Protein AF-A0A9D9C483-F1 (afdb_monomer_lite)

Structure (mmCIF, N/CA/C/O backbone):
data_AF-A0A9D9C483-F1
#
_entry.id   AF-A0A9D9C483-F1
#
loop_
_atom_site.group_PDB
_atom_site.id
_atom_site.type_symbol
_atom_site.label_atom_id
_atom_site.label_alt_id
_atom_site.label_comp_id
_atom_site.label_asym_id
_atom_site.label_entity_id
_atom_site.label_seq_id
_atom_site.pdbx_PDB_ins_code
_atom_site.Cartn_x
_atom_site.Cartn_y
_atom_site.Cartn_z
_atom_site.occupancy
_atom_site.B_iso_or_equiv
_atom_site.auth_seq_id
_atom_site.auth_comp_id
_atom_site.auth_asym_id
_atom_site.auth_atom_id
_atom_site.pdbx_PDB_model_num
ATOM 1 N N . GLY A 1 1 ? 22.199 -7.905 2.864 1.00 52.47 1 GLY A N 1
ATOM 2 C CA . GLY A 1 1 ? 22.255 -9.375 2.761 1.00 52.47 1 GLY A CA 1
ATOM 3 C C . GLY A 1 1 ? 20.882 -9.994 2.567 1.00 52.47 1 GLY A C 1
ATOM 4 O O . GLY A 1 1 ? 20.639 -10.569 1.524 1.00 52.47 1 GLY A O 1
ATOM 5 N N . THR A 1 2 ? 19.963 -9.857 3.526 1.00 67.19 2 THR A N 1
ATOM 6 C CA . THR A 1 2 ? 18.635 -10.512 3.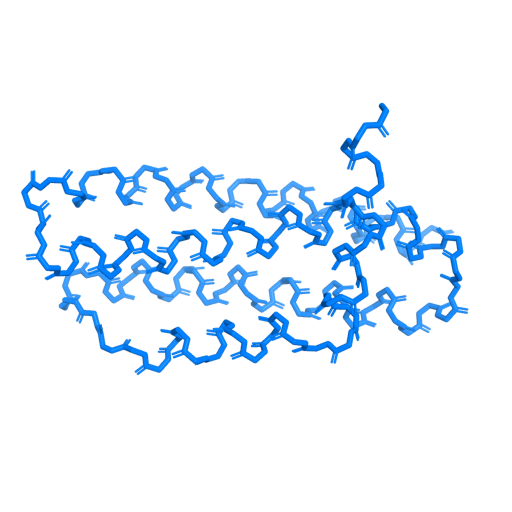503 1.00 67.19 2 THR A CA 1
ATOM 7 C C . THR A 1 2 ? 17.511 -9.649 2.921 1.00 67.19 2 THR A C 1
ATOM 9 O O . THR A 1 2 ? 16.663 -10.164 2.200 1.00 67.19 2 THR A O 1
ATOM 12 N N . THR A 1 3 ? 17.528 -8.333 3.155 1.00 60.56 3 THR A N 1
ATOM 13 C CA . THR A 1 3 ? 16.466 -7.419 2.693 1.00 60.56 3 THR A CA 1
ATOM 14 C C . THR A 1 3 ? 16.357 -7.348 1.167 1.00 60.56 3 THR A C 1
ATOM 16 O O . THR A 1 3 ? 15.254 -7.279 0.648 1.00 60.56 3 THR A O 1
ATOM 19 N N . GLN A 1 4 ? 17.476 -7.419 0.436 1.00 59.72 4 GLN A N 1
ATOM 20 C CA . GLN A 1 4 ? 17.454 -7.430 -1.035 1.00 59.72 4 GLN A CA 1
ATOM 21 C C . GLN A 1 4 ? 16.843 -8.725 -1.594 1.00 59.72 4 GLN A C 1
ATOM 23 O O . GLN A 1 4 ? 16.005 -8.662 -2.485 1.00 59.72 4 GLN A O 1
ATOM 28 N N . LEU A 1 5 ? 17.183 -9.891 -1.027 1.00 63.06 5 LEU A N 1
ATOM 29 C CA . LEU A 1 5 ? 16.590 -11.174 -1.431 1.00 63.06 5 LEU A CA 1
ATOM 30 C C . LEU A 1 5 ? 15.086 -11.233 -1.130 1.00 63.06 5 LEU A C 1
ATOM 32 O O . LEU A 1 5 ? 14.325 -11.785 -1.919 1.00 63.06 5 LEU A O 1
ATOM 36 N N . GLN A 1 6 ? 14.644 -10.626 -0.024 1.00 61.00 6 GLN A N 1
ATOM 37 C CA . GLN A 1 6 ? 13.218 -10.483 0.281 1.00 61.00 6 GLN A CA 1
ATOM 38 C C . GLN A 1 6 ? 12.506 -9.571 -0.722 1.00 61.00 6 GLN A C 1
ATOM 40 O O . GLN A 1 6 ? 11.418 -9.918 -1.168 1.00 61.00 6 GLN A O 1
ATOM 45 N N . THR A 1 7 ? 13.122 -8.460 -1.139 1.00 61.22 7 THR A N 1
ATOM 46 C CA . THR A 1 7 ? 12.560 -7.583 -2.179 1.00 61.22 7 THR A CA 1
ATOM 47 C C . THR A 1 7 ? 12.409 -8.316 -3.519 1.00 61.22 7 THR A C 1
ATOM 49 O O . THR A 1 7 ? 11.345 -8.247 -4.130 1.00 61.22 7 THR A O 1
ATOM 52 N N . VAL A 1 8 ? 13.416 -9.089 -3.936 1.00 66.31 8 VAL A N 1
ATOM 53 C CA . VAL A 1 8 ? 13.382 -9.887 -5.180 1.00 66.31 8 VAL A CA 1
ATOM 54 C C . VAL A 1 8 ? 12.371 -11.040 -5.107 1.00 66.31 8 VAL A C 1
ATOM 56 O O . VAL A 1 8 ? 11.714 -11.367 -6.091 1.00 66.31 8 VAL A O 1
ATOM 59 N N . ALA A 1 9 ? 12.186 -11.666 -3.944 1.00 65.56 9 ALA A N 1
ATOM 60 C CA . ALA A 1 9 ? 11.156 -12.692 -3.785 1.00 65.56 9 ALA A CA 1
ATOM 61 C C . ALA A 1 9 ? 9.739 -12.089 -3.760 1.00 65.56 9 ALA A C 1
ATOM 63 O O . ALA A 1 9 ? 8.801 -12.680 -4.296 1.00 65.56 9 ALA A O 1
ATOM 64 N N . ALA A 1 10 ? 9.581 -10.911 -3.152 1.00 64.81 10 ALA A N 1
ATOM 65 C CA . ALA A 1 10 ? 8.289 -10.261 -2.986 1.00 64.81 10 ALA A CA 1
ATOM 66 C C . ALA A 1 10 ? 7.784 -9.579 -4.264 1.00 64.81 10 ALA A C 1
ATOM 68 O O . ALA A 1 10 ? 6.575 -9.577 -4.499 1.00 64.81 10 ALA A O 1
ATOM 69 N N . ILE A 1 11 ? 8.678 -9.077 -5.130 1.00 74.81 11 ILE A N 1
ATOM 70 C CA . ILE A 1 11 ? 8.260 -8.445 -6.391 1.00 74.81 11 ILE A CA 1
ATOM 71 C C . ILE A 1 11 ? 7.499 -9.417 -7.291 1.00 74.81 11 ILE A C 1
ATOM 73 O O . ILE A 1 11 ? 6.551 -9.013 -7.952 1.00 74.81 11 ILE A O 1
ATOM 77 N N . ARG A 1 12 ? 7.812 -10.719 -7.239 1.00 78.81 12 ARG A N 1
ATOM 78 C CA . ARG A 1 12 ? 7.055 -11.746 -7.967 1.00 78.81 12 ARG A CA 1
ATOM 79 C C . ARG A 1 12 ? 5.571 -11.757 -7.587 1.00 78.81 12 ARG A C 1
ATOM 81 O O . ARG A 1 12 ? 4.730 -11.929 -8.462 1.00 78.81 12 ARG A O 1
ATOM 88 N N . TYR A 1 13 ? 5.249 -11.582 -6.304 1.00 76.50 13 TYR A N 1
ATOM 89 C CA . TYR A 1 13 ? 3.866 -11.565 -5.805 1.00 76.50 13 TYR A CA 1
ATOM 90 C C . TYR A 1 13 ? 3.155 -10.228 -6.051 1.00 76.50 13 TYR A C 1
ATOM 92 O O . TYR A 1 13 ? 1.927 -10.153 -6.077 1.00 76.50 13 TYR A O 1
ATOM 100 N N . VAL A 1 14 ? 3.926 -9.161 -6.252 1.00 77.81 14 VAL A N 1
ATOM 101 C CA . VAL A 1 14 ? 3.414 -7.870 -6.719 1.00 77.81 14 VAL A CA 1
ATOM 102 C C . VAL A 1 14 ? 3.053 -7.969 -8.202 1.00 77.81 14 VAL A C 1
ATOM 104 O O . VAL A 1 14 ? 1.934 -7.656 -8.604 1.00 77.81 14 VAL A O 1
ATOM 107 N N . THR A 1 15 ? 3.965 -8.474 -9.031 1.00 77.56 15 THR A N 1
ATOM 108 C CA . THR A 1 15 ? 3.780 -8.497 -10.484 1.00 77.56 15 THR A CA 1
ATOM 109 C C . THR A 1 15 ? 2.861 -9.621 -10.955 1.00 77.56 15 THR A C 1
ATOM 111 O O . THR A 1 15 ? 2.180 -9.455 -11.961 1.00 77.56 15 THR A O 1
ATOM 114 N N . ASN A 1 16 ? 2.705 -10.723 -10.222 1.00 84.31 16 ASN A N 1
ATOM 115 C CA . ASN A 1 16 ? 1.711 -11.747 -10.570 1.00 84.31 16 ASN A CA 1
ATOM 116 C C . ASN A 1 16 ? 0.269 -11.406 -10.132 1.00 84.31 16 ASN A C 1
ATOM 118 O O . ASN A 1 16 ? -0.638 -12.188 -10.398 1.00 84.31 16 ASN A O 1
ATOM 122 N N . GLY A 1 17 ? 0.051 -10.257 -9.478 1.00 84.69 17 GLY A N 1
ATOM 123 C CA . GLY A 1 17 ? -1.276 -9.792 -9.063 1.00 84.69 17 GLY A CA 1
ATOM 124 C C . GLY A 1 17 ? -1.797 -10.387 -7.751 1.00 84.69 17 GLY A C 1
ATOM 125 O O . GLY A 1 17 ? -2.884 -10.009 -7.322 1.00 84.69 17 GLY A O 1
ATOM 126 N N . PHE A 1 18 ? -1.035 -11.250 -7.069 1.00 91.31 18 PHE A N 1
ATOM 127 C CA . PHE A 1 18 ? -1.450 -11.826 -5.786 1.00 91.31 18 PHE A CA 1
ATOM 128 C C . PHE A 1 18 ? -1.794 -10.741 -4.760 1.00 91.31 18 PHE A C 1
ATOM 130 O O . PHE A 1 18 ? -2.862 -10.777 -4.155 1.00 91.31 18 PHE A O 1
ATOM 137 N N . TYR A 1 19 ? -0.926 -9.739 -4.592 1.00 91.12 19 TYR A N 1
ATOM 138 C CA . TYR A 1 19 ? -1.198 -8.681 -3.620 1.00 91.12 19 TYR A CA 1
ATOM 139 C C . TYR A 1 19 ? -2.341 -7.744 -4.022 1.00 91.12 19 TYR A C 1
ATOM 141 O O . TYR A 1 19 ? -3.016 -7.225 -3.137 1.00 91.12 19 TYR A O 1
ATOM 149 N N . ALA A 1 20 ? -2.599 -7.559 -5.320 1.00 91.81 20 ALA A N 1
ATOM 150 C CA . ALA A 1 20 ? -3.776 -6.817 -5.769 1.00 91.81 20 ALA A CA 1
ATOM 151 C C . ALA A 1 20 ? -5.062 -7.538 -5.333 1.00 91.81 20 ALA A C 1
ATOM 153 O O . ALA A 1 20 ? -5.950 -6.908 -4.766 1.00 91.81 20 ALA A O 1
ATOM 154 N N . GLN A 1 21 ? -5.108 -8.870 -5.464 1.00 94.44 21 GLN A N 1
ATOM 155 C CA . GLN A 1 21 ? -6.240 -9.658 -4.972 1.00 94.44 21 GLN A CA 1
ATOM 156 C C . GLN A 1 21 ? -6.398 -9.557 -3.450 1.00 94.44 21 GLN A C 1
ATOM 158 O O . GLN A 1 21 ? -7.507 -9.371 -2.956 1.00 94.44 21 GLN A O 1
ATOM 163 N N . VAL A 1 22 ? -5.290 -9.627 -2.702 1.00 94.44 22 VAL A N 1
ATOM 164 C CA . VAL A 1 22 ? -5.309 -9.463 -1.239 1.00 94.44 22 VAL A CA 1
ATOM 165 C C . VAL A 1 22 ? -5.886 -8.100 -0.841 1.00 94.44 22 VAL A C 1
ATOM 167 O O . VAL A 1 22 ? -6.693 -8.027 0.083 1.00 94.44 22 VAL A O 1
ATOM 170 N N . ILE A 1 23 ? -5.500 -7.025 -1.534 1.00 95.75 23 ILE A N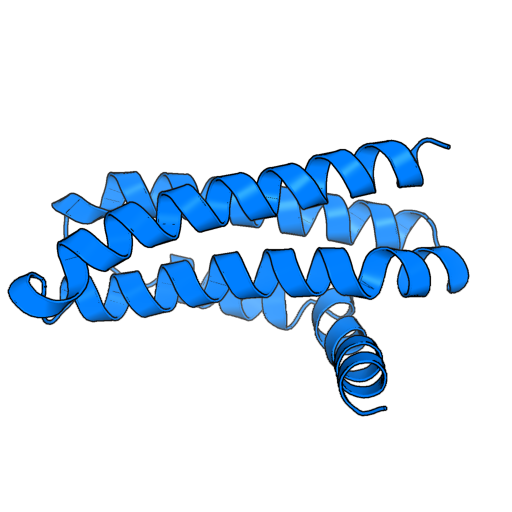 1
ATOM 171 C CA . ILE A 1 23 ? -6.051 -5.681 -1.315 1.00 95.75 23 ILE A CA 1
ATOM 172 C C . ILE A 1 23 ? -7.562 -5.665 -1.570 1.00 95.75 23 ILE A C 1
ATOM 174 O O . ILE A 1 23 ? -8.308 -5.185 -0.718 1.00 95.75 23 ILE A O 1
ATOM 178 N N . GLU A 1 24 ? -8.022 -6.210 -2.699 1.00 95.38 24 GLU A N 1
ATOM 179 C CA . GLU A 1 24 ? -9.452 -6.270 -3.025 1.00 95.38 24 GLU A CA 1
ATOM 180 C C . GLU A 1 24 ? -10.257 -7.044 -1.975 1.00 95.38 24 GLU A C 1
ATOM 182 O O . GLU A 1 24 ? -11.386 -6.673 -1.647 1.00 95.38 24 GLU A O 1
ATOM 187 N N . ASP A 1 25 ? -9.692 -8.125 -1.438 1.00 96.38 25 ASP A N 1
ATOM 188 C CA . ASP A 1 25 ? -10.339 -8.930 -0.407 1.00 96.38 25 ASP A CA 1
ATOM 189 C C . ASP A 1 25 ? -10.470 -8.150 0.906 1.00 96.38 25 ASP A C 1
ATOM 191 O O . ASP A 1 25 ? -11.533 -8.176 1.530 1.00 96.38 25 ASP A O 1
ATOM 195 N N . TYR A 1 26 ? -9.443 -7.384 1.291 1.00 95.38 26 TYR A N 1
ATOM 196 C CA . TYR A 1 26 ? -9.523 -6.472 2.435 1.00 95.38 26 TYR A CA 1
ATOM 197 C C . TYR A 1 26 ? -10.497 -5.313 2.203 1.00 95.38 26 TYR A C 1
ATOM 199 O O . TYR A 1 26 ? -11.212 -4.926 3.129 1.00 95.38 26 TYR A O 1
ATOM 207 N N . GLU A 1 27 ? -10.573 -4.772 0.986 1.00 93.19 27 GLU A N 1
ATOM 208 C CA . GLU A 1 27 ? -11.493 -3.682 0.651 1.00 93.19 27 GLU A CA 1
ATOM 209 C C . GLU A 1 27 ? -12.963 -4.106 0.809 1.00 93.19 27 GLU A C 1
ATOM 211 O O . GLU A 1 27 ? -13.809 -3.301 1.209 1.00 93.19 27 GLU A O 1
ATOM 216 N N . LYS A 1 28 ? -13.278 -5.383 0.572 1.00 95.06 28 LYS A N 1
ATOM 217 C CA . LYS A 1 28 ? -14.629 -5.937 0.759 1.00 95.06 28 LYS A CA 1
ATOM 218 C C . LYS A 1 28 ? -15.014 -6.112 2.228 1.00 95.06 28 LYS A C 1
ATOM 220 O O . LYS A 1 28 ? -16.202 -6.245 2.522 1.00 95.06 28 LYS A O 1
ATOM 225 N N . LEU A 1 29 ? -14.055 -6.106 3.157 1.00 94.69 29 LEU A N 1
ATOM 226 C CA . LEU A 1 29 ? -14.370 -6.253 4.574 1.00 94.69 29 LEU A CA 1
ATOM 227 C C . LEU A 1 29 ? -15.086 -4.999 5.103 1.00 94.69 29 LEU A C 1
ATOM 229 O O . LEU A 1 29 ? -14.654 -3.870 4.825 1.00 94.69 29 LEU A O 1
ATOM 233 N N . PRO A 1 30 ? -16.174 -5.164 5.875 1.00 93.31 30 PRO A N 1
ATOM 234 C CA . PRO A 1 30 ? -16.830 -4.042 6.528 1.00 93.31 30 PRO A CA 1
ATOM 235 C C . PRO A 1 30 ? -15.900 -3.425 7.579 1.00 93.31 30 PRO A C 1
ATOM 237 O O . PRO A 1 30 ? -15.049 -4.106 8.160 1.00 93.31 30 PRO A O 1
ATOM 240 N N . VAL A 1 31 ? -16.068 -2.127 7.814 1.00 94.56 31 VAL A N 1
ATOM 241 C CA . VAL A 1 31 ? -15.350 -1.373 8.847 1.00 94.56 31 VAL A CA 1
ATOM 242 C C . VAL A 1 31 ? -16.352 -0.569 9.665 1.00 94.56 31 VAL A C 1
ATOM 244 O O . VAL A 1 31 ? -17.502 -0.403 9.255 1.00 94.56 31 VAL A O 1
ATOM 247 N N . ALA A 1 32 ? -15.944 -0.103 10.844 1.00 93.25 32 ALA A N 1
ATOM 248 C CA . ALA A 1 32 ? -16.803 0.769 11.636 1.00 93.25 32 ALA A CA 1
ATOM 249 C C . ALA A 1 32 ? -17.125 2.064 10.849 1.00 93.25 32 ALA A C 1
ATOM 251 O O . ALA A 1 32 ? -16.239 2.561 10.141 1.00 93.25 32 ALA A O 1
ATOM 252 N N . PRO A 1 33 ? -18.350 2.622 10.944 1.00 94.94 33 PRO A N 1
ATOM 253 C CA . PRO A 1 33 ? -18.770 3.782 10.149 1.00 94.94 33 PRO A CA 1
ATOM 254 C C . PRO A 1 33 ? -17.820 4.985 10.232 1.00 94.94 33 PRO A C 1
ATOM 256 O O . PRO A 1 33 ? -17.602 5.686 9.245 1.00 94.94 33 PRO A O 1
ATOM 259 N N . GLU A 1 34 ? -17.208 5.209 11.392 1.00 94.06 34 GLU A N 1
ATOM 260 C CA . GLU A 1 34 ? -16.228 6.267 11.637 1.00 94.06 34 GLU A CA 1
ATOM 261 C C . GLU A 1 34 ? -14.920 6.104 10.842 1.00 94.06 34 GLU A C 1
ATOM 263 O O . GLU A 1 34 ? -14.202 7.084 10.631 1.00 94.06 34 GLU A O 1
ATOM 268 N N . PHE A 1 35 ? -14.609 4.894 10.365 1.00 96.38 35 PHE A N 1
ATOM 269 C CA . PHE A 1 35 ? -13.398 4.595 9.597 1.00 96.38 35 PHE A CA 1
ATOM 270 C C . PHE A 1 35 ? -13.625 4.541 8.084 1.00 96.38 35 PHE A C 1
ATOM 272 O O . PHE A 1 35 ? -12.647 4.442 7.344 1.00 96.38 35 PHE A O 1
ATOM 279 N N . GLU A 1 36 ? -14.858 4.689 7.592 1.00 95.69 36 GLU A N 1
ATOM 280 C CA . GLU A 1 36 ? -15.153 4.703 6.148 1.00 95.69 36 GLU A CA 1
ATOM 281 C C . GLU A 1 36 ? -14.381 5.809 5.405 1.00 95.69 36 GLU A C 1
ATOM 283 O O . GLU A 1 36 ? -13.853 5.597 4.312 1.00 95.69 36 GLU A O 1
ATOM 288 N N . GLY A 1 37 ? -14.197 6.975 6.036 1.00 97.12 37 GLY A N 1
ATOM 289 C CA . GLY A 1 37 ? -13.366 8.048 5.478 1.00 97.12 37 GLY A CA 1
ATOM 290 C C . GLY A 1 37 ? -11.885 7.665 5.343 1.00 97.12 37 GLY A C 1
ATOM 291 O O . GLY A 1 37 ? -11.227 8.049 4.376 1.00 97.12 37 GLY A O 1
ATOM 292 N N . LEU A 1 38 ? -11.352 6.873 6.281 1.00 97.44 38 LEU A N 1
ATOM 293 C CA . LEU A 1 38 ? -9.992 6.336 6.184 1.00 97.44 38 LEU A CA 1
ATOM 294 C C . LEU A 1 38 ? -9.917 5.213 5.146 1.00 97.44 38 LEU A C 1
ATOM 296 O O . LEU A 1 38 ? -8.946 5.148 4.399 1.00 97.44 38 LEU A O 1
ATOM 300 N N . LYS A 1 39 ? -10.951 4.374 5.035 1.00 97.31 39 LYS A N 1
ATOM 301 C CA . LYS A 1 39 ? -11.041 3.318 4.020 1.00 97.31 39 LYS A CA 1
ATOM 302 C C . LYS A 1 39 ? -10.975 3.880 2.603 1.00 97.31 39 LYS A C 1
ATOM 304 O O . LYS A 1 39 ? -10.219 3.361 1.786 1.00 97.31 39 LYS A O 1
ATOM 309 N N . ALA A 1 40 ? -11.684 4.977 2.332 1.00 97.69 40 ALA A N 1
ATOM 310 C CA . ALA A 1 40 ? -11.622 5.669 1.044 1.00 97.69 40 ALA A CA 1
ATOM 311 C C . ALA A 1 40 ? -10.206 6.181 0.714 1.00 97.69 40 ALA A C 1
ATOM 313 O O . ALA A 1 40 ? -9.745 6.060 -0.420 1.00 97.69 40 ALA A O 1
ATOM 314 N N . ARG A 1 41 ? -9.482 6.696 1.713 1.00 98.12 41 ARG A N 1
ATOM 315 C CA . ARG A 1 41 ? -8.086 7.137 1.557 1.00 98.12 41 ARG A CA 1
ATOM 316 C C . ARG A 1 41 ? -7.143 5.971 1.268 1.00 98.12 41 ARG A C 1
ATOM 318 O O . ARG A 1 41 ? -6.323 6.053 0.357 1.00 98.12 41 ARG A O 1
ATOM 325 N N . VAL A 1 42 ? -7.298 4.856 1.985 1.00 98.06 42 VAL A N 1
ATOM 326 C CA . VAL A 1 42 ? -6.510 3.636 1.743 1.00 98.06 42 VAL A CA 1
ATOM 327 C C . VAL A 1 42 ? -6.796 3.048 0.360 1.00 98.06 42 VAL A C 1
ATOM 329 O O . VAL A 1 42 ? -5.864 2.626 -0.322 1.00 98.06 42 VAL A O 1
ATOM 332 N N . LYS A 1 43 ? -8.044 3.113 -0.109 1.00 97.94 43 LYS A N 1
ATOM 333 C CA . LYS A 1 43 ? -8.399 2.735 -1.480 1.00 97.94 43 LYS A CA 1
ATOM 334 C C . LYS A 1 43 ? -7.666 3.586 -2.522 1.00 97.94 43 LYS A C 1
ATOM 336 O O . LYS A 1 43 ? -7.078 3.038 -3.447 1.00 97.94 43 LYS A O 1
ATOM 341 N N . ALA A 1 44 ? -7.611 4.904 -2.342 1.00 98.12 44 ALA A N 1
ATOM 342 C CA . ALA A 1 44 ? -6.857 5.775 -3.247 1.00 98.12 44 ALA A CA 1
ATOM 343 C C . ALA A 1 44 ? -5.347 5.448 -3.259 1.00 98.12 44 ALA A C 1
ATOM 345 O O . ALA A 1 44 ? -4.692 5.540 -4.298 1.00 98.12 44 ALA A O 1
ATOM 346 N N . MET A 1 45 ? -4.774 5.023 -2.124 1.00 98.38 45 MET A N 1
ATOM 347 C CA . MET A 1 45 ? -3.396 4.511 -2.086 1.00 98.38 45 MET A CA 1
ATOM 348 C C . MET A 1 45 ? -3.237 3.212 -2.891 1.00 98.38 45 MET A C 1
ATOM 350 O O . MET A 1 45 ? -2.252 3.057 -3.616 1.00 98.38 45 MET A O 1
ATOM 354 N N . ALA A 1 46 ? -4.203 2.294 -2.795 1.00 97.62 46 ALA A N 1
ATOM 355 C CA . ALA A 1 46 ? -4.217 1.057 -3.572 1.00 97.62 46 ALA A CA 1
ATOM 356 C C . ALA A 1 46 ? -4.304 1.312 -5.084 1.00 97.62 46 ALA A C 1
ATOM 358 O O . ALA A 1 46 ? -3.598 0.669 -5.859 1.00 97.62 46 ALA A O 1
ATOM 359 N N . GLU A 1 47 ? -5.116 2.281 -5.507 1.00 97.31 47 GLU A N 1
ATOM 360 C CA . GLU A 1 47 ? -5.233 2.690 -6.911 1.00 97.31 47 GLU A CA 1
ATOM 361 C C . GLU A 1 47 ? -3.888 3.177 -7.471 1.00 97.31 47 GLU A C 1
ATOM 363 O O . GLU A 1 47 ? -3.486 2.747 -8.554 1.00 97.31 47 GLU A O 1
ATOM 368 N N . LYS A 1 48 ? -3.136 3.984 -6.706 1.00 97.25 48 LYS A N 1
ATOM 369 C CA . LYS A 1 48 ? -1.774 4.409 -7.084 1.00 97.25 48 LYS A CA 1
ATOM 370 C C . LYS A 1 48 ? -0.825 3.222 -7.221 1.00 97.25 48 LYS A C 1
ATOM 372 O O . LYS A 1 48 ? -0.112 3.115 -8.213 1.00 97.25 48 LYS A O 1
ATOM 377 N N . PHE A 1 49 ? -0.836 2.304 -6.254 1.00 96.12 49 PHE A N 1
ATOM 378 C CA . PHE A 1 49 ? -0.025 1.087 -6.320 1.00 96.12 49 PHE A CA 1
ATOM 379 C C . PHE A 1 49 ? -0.341 0.247 -7.569 1.00 96.12 49 PHE A C 1
ATOM 381 O O . PHE A 1 49 ? 0.581 -0.198 -8.258 1.00 96.12 49 PHE A O 1
ATOM 388 N N . ASN A 1 50 ? -1.623 0.062 -7.889 1.00 94.62 50 ASN A N 1
ATOM 389 C CA . ASN A 1 50 ? -2.051 -0.693 -9.065 1.00 94.62 50 ASN A CA 1
ATOM 390 C C . ASN A 1 50 ? -1.614 -0.005 -10.364 1.00 94.62 50 ASN A C 1
ATOM 392 O O . ASN A 1 50 ? -1.095 -0.677 -11.256 1.00 94.62 50 ASN A O 1
ATOM 396 N N . ALA A 1 51 ? -1.748 1.322 -10.448 1.00 95.12 51 ALA A N 1
ATOM 397 C CA . ALA A 1 51 ? -1.302 2.106 -11.598 1.00 95.12 51 ALA A CA 1
ATOM 398 C C . ALA A 1 51 ? 0.218 2.007 -11.808 1.00 95.12 51 ALA A C 1
ATOM 400 O O . ALA A 1 51 ? 0.667 1.690 -12.909 1.00 95.12 51 ALA A O 1
ATOM 401 N N . CYS A 1 52 ? 1.019 2.185 -10.752 1.00 94.44 52 CYS A N 1
ATOM 402 C CA . CYS A 1 52 ? 2.470 2.011 -10.839 1.00 94.44 52 CYS A CA 1
ATOM 403 C C . CYS A 1 52 ? 2.854 0.577 -11.225 1.00 94.44 52 CYS A C 1
ATOM 405 O O . CYS A 1 52 ? 3.738 0.373 -12.052 1.00 94.44 52 CYS A O 1
ATOM 407 N N . THR A 1 53 ? 2.185 -0.427 -10.653 1.00 93.25 53 THR A N 1
ATOM 408 C CA . THR A 1 53 ? 2.440 -1.837 -10.979 1.00 93.25 53 THR A CA 1
ATOM 409 C C . THR A 1 53 ? 2.130 -2.141 -12.444 1.00 93.25 53 THR A C 1
ATOM 411 O O . THR A 1 53 ? 2.875 -2.889 -13.073 1.00 93.25 53 THR A O 1
ATOM 414 N N . ALA A 1 54 ? 1.054 -1.574 -12.997 1.00 93.19 54 ALA A N 1
ATOM 415 C CA . ALA A 1 54 ? 0.723 -1.703 -14.414 1.00 93.19 54 ALA A CA 1
ATOM 416 C C . ALA A 1 54 ? 1.799 -1.056 -15.297 1.00 93.19 54 ALA A C 1
ATOM 418 O O . ALA A 1 54 ? 2.341 -1.728 -16.168 1.00 93.19 54 ALA A O 1
ATOM 419 N N . ALA A 1 55 ? 2.198 0.182 -14.999 1.00 93.06 55 ALA A N 1
ATOM 420 C CA . ALA A 1 55 ? 3.212 0.895 -15.773 1.00 93.06 55 ALA A CA 1
ATOM 421 C C . ALA A 1 55 ? 4.583 0.184 -15.773 1.00 93.06 55 ALA A C 1
ATOM 423 O O . ALA A 1 55 ? 5.226 0.071 -16.813 1.00 93.06 55 ALA A O 1
ATOM 424 N N . VAL A 1 56 ? 5.013 -0.374 -14.632 1.00 91.62 56 VAL A N 1
ATOM 425 C CA . VAL A 1 56 ? 6.256 -1.171 -14.556 1.00 91.62 56 VAL A CA 1
ATOM 426 C C . VAL A 1 56 ? 6.165 -2.450 -15.394 1.00 91.62 56 VAL A C 1
ATOM 428 O O . VAL A 1 56 ? 7.159 -2.858 -15.988 1.00 91.62 56 VAL A O 1
ATOM 431 N N . LYS A 1 57 ? 4.991 -3.091 -15.462 1.00 90.06 57 LYS A N 1
ATOM 432 C CA . LYS A 1 57 ? 4.782 -4.266 -16.326 1.00 90.06 57 LYS A CA 1
ATOM 433 C C . LYS A 1 57 ? 4.784 -3.896 -1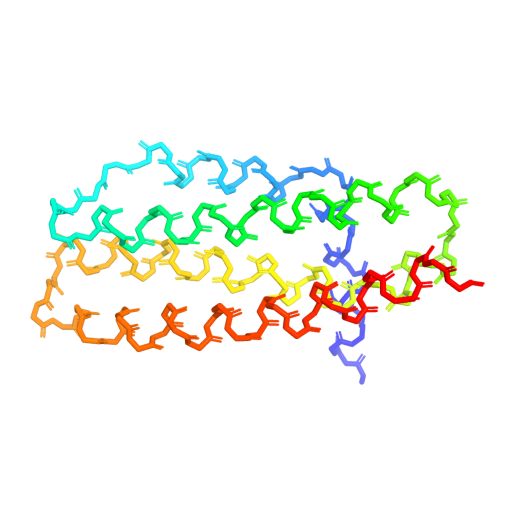7.805 1.00 90.06 57 LYS A C 1
ATOM 435 O O . LYS A 1 57 ? 5.353 -4.629 -18.601 1.00 90.06 57 LYS A O 1
ATOM 440 N N . GLU A 1 58 ? 4.147 -2.785 -18.160 1.00 92.44 58 GLU A N 1
ATOM 441 C CA . GLU A 1 58 ? 4.067 -2.290 -19.539 1.00 92.44 58 GLU A CA 1
ATOM 442 C C . GLU A 1 58 ? 5.432 -1.883 -20.098 1.00 92.44 58 GLU A C 1
ATOM 444 O O . GLU A 1 58 ? 5.653 -2.003 -21.299 1.00 92.44 58 GLU A O 1
ATOM 449 N N . ALA A 1 59 ? 6.366 -1.468 -19.236 1.00 90.81 59 ALA A N 1
ATOM 450 C CA . ALA A 1 59 ? 7.748 -1.201 -19.627 1.00 90.81 59 ALA A CA 1
ATOM 451 C C . ALA A 1 59 ? 8.501 -2.450 -20.134 1.00 90.81 59 ALA A C 1
ATOM 453 O O . ALA A 1 59 ? 9.558 -2.296 -20.741 1.00 90.81 59 ALA A O 1
ATOM 454 N N . ASP A 1 60 ? 7.991 -3.661 -19.856 1.00 89.31 60 ASP A N 1
ATOM 455 C CA . ASP A 1 60 ? 8.524 -4.962 -20.301 1.00 89.31 60 ASP A CA 1
ATOM 456 C C . ASP A 1 60 ? 10.056 -5.088 -20.159 1.00 89.31 60 ASP A C 1
ATOM 458 O O . ASP A 1 60 ? 10.768 -5.610 -21.016 1.00 89.31 60 ASP A O 1
ATOM 462 N N . SER A 1 61 ? 10.587 -4.553 -19.055 1.00 90.62 61 SER A N 1
ATOM 463 C CA . SER A 1 61 ? 12.022 -4.477 -18.786 1.00 90.62 61 SER A CA 1
ATOM 464 C C . SER A 1 61 ? 12.337 -5.046 -17.411 1.00 90.62 61 SER A C 1
ATOM 466 O O . SER A 1 61 ? 11.889 -4.532 -16.383 1.00 90.62 61 SER A O 1
ATOM 468 N N . G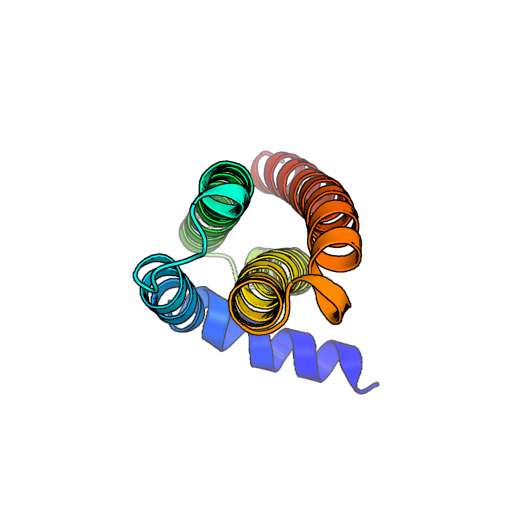LN A 1 62 ? 13.152 -6.104 -17.389 1.00 87.12 62 GLN A N 1
ATOM 469 C CA . GLN A 1 62 ? 13.606 -6.731 -16.146 1.00 87.12 62 GLN A CA 1
ATOM 470 C C . GLN A 1 62 ? 14.416 -5.753 -15.283 1.00 87.12 62 GLN A C 1
ATOM 472 O O . GLN A 1 62 ? 14.260 -5.742 -14.067 1.00 87.12 62 GLN A O 1
ATOM 477 N N . GLU A 1 63 ? 15.226 -4.893 -15.904 1.00 89.75 63 GLU A N 1
ATOM 478 C CA . GLU A 1 63 ? 15.996 -3.865 -15.198 1.00 89.75 63 GLU A CA 1
ATOM 479 C C . GLU A 1 63 ? 15.072 -2.843 -14.522 1.00 89.75 63 GLU A C 1
ATOM 481 O O . GLU A 1 63 ? 15.250 -2.532 -13.344 1.00 89.75 63 GLU A O 1
ATOM 486 N N . MET A 1 64 ? 14.035 -2.380 -15.231 1.00 88.75 64 MET A N 1
ATOM 487 C CA . MET A 1 64 ? 13.042 -1.465 -14.659 1.00 88.75 64 MET A CA 1
ATOM 488 C C . MET A 1 64 ? 12.254 -2.123 -13.530 1.00 88.75 64 MET A C 1
ATOM 490 O O . MET A 1 64 ? 12.002 -1.491 -12.504 1.00 88.75 64 MET A O 1
ATOM 494 N N . LEU A 1 65 ? 11.898 -3.399 -13.684 1.00 89.38 65 LEU A N 1
ATOM 495 C CA . LEU A 1 65 ? 11.228 -4.168 -12.644 1.00 89.38 65 LEU A CA 1
ATOM 496 C C . LEU A 1 65 ? 12.096 -4.283 -11.388 1.00 89.38 65 LEU A C 1
ATOM 498 O O . LEU A 1 65 ? 11.602 -4.015 -10.293 1.00 89.38 65 LEU A O 1
ATOM 502 N N . ASP A 1 66 ? 13.375 -4.628 -11.534 1.00 88.62 66 ASP A N 1
ATOM 503 C CA . ASP A 1 66 ? 14.311 -4.762 -10.415 1.00 88.62 66 ASP A CA 1
ATOM 504 C C . ASP A 1 66 ? 14.550 -3.414 -9.716 1.00 88.62 66 ASP A C 1
ATOM 506 O O . ASP A 1 66 ? 14.579 -3.344 -8.482 1.00 88.62 66 ASP A O 1
ATOM 510 N N . LEU A 1 67 ? 14.640 -2.330 -10.491 1.00 90.19 67 LEU A N 1
ATOM 511 C CA . LEU A 1 67 ? 14.784 -0.964 -9.990 1.00 90.19 67 LEU A CA 1
ATOM 512 C C . LEU A 1 67 ? 13.539 -0.499 -9.211 1.00 90.19 67 LEU A C 1
ATOM 514 O O . LEU A 1 67 ? 13.650 0.102 -8.141 1.00 90.19 67 LEU A O 1
ATOM 518 N N . CYS A 1 68 ? 12.344 -0.819 -9.710 1.00 91.75 68 CYS A N 1
ATOM 519 C CA . CYS A 1 68 ? 11.072 -0.423 -9.104 1.00 91.75 68 CYS A CA 1
ATOM 520 C C . CYS A 1 68 ? 10.621 -1.359 -7.970 1.00 91.75 68 CYS A C 1
ATOM 522 O O . CYS A 1 68 ? 9.722 -1.008 -7.198 1.00 91.75 68 CYS A O 1
ATOM 524 N N . ALA A 1 69 ? 11.238 -2.537 -7.839 1.00 90.00 69 ALA A N 1
ATOM 525 C CA . ALA A 1 69 ? 10.763 -3.626 -6.992 1.00 90.00 69 ALA A CA 1
ATOM 526 C C . ALA A 1 69 ? 10.523 -3.211 -5.539 1.00 90.00 69 ALA A C 1
ATOM 528 O O . ALA A 1 69 ? 9.491 -3.529 -4.942 1.00 90.00 69 ALA A O 1
ATOM 529 N N . ARG A 1 70 ? 11.479 -2.472 -4.968 1.00 90.75 70 ARG A N 1
ATOM 530 C CA . ARG A 1 70 ? 11.404 -2.021 -3.578 1.00 90.75 70 ARG A CA 1
ATOM 531 C C . ARG A 1 70 ? 10.261 -1.039 -3.355 1.00 90.75 70 ARG A C 1
ATOM 533 O O . ARG A 1 70 ? 9.551 -1.155 -2.363 1.00 90.75 70 ARG A O 1
ATOM 540 N N . HIS A 1 71 ? 10.081 -0.108 -4.281 1.00 94.06 71 HIS A N 1
ATOM 541 C CA . HIS A 1 71 ? 9.060 0.926 -4.188 1.00 94.06 71 HIS A CA 1
ATOM 542 C C . HIS A 1 71 ? 7.657 0.334 -4.277 1.00 94.06 71 HIS A C 1
ATOM 544 O O . HIS A 1 71 ? 6.821 0.616 -3.423 1.00 94.06 71 HIS A O 1
ATOM 550 N N . LEU A 1 72 ? 7.426 -0.565 -5.236 1.00 93.62 72 LEU A N 1
ATOM 551 C CA . LEU A 1 72 ? 6.148 -1.266 -5.338 1.00 93.62 72 LEU A CA 1
ATOM 552 C C . LEU A 1 72 ? 5.865 -2.125 -4.097 1.00 93.62 72 LEU A C 1
ATOM 554 O O . LEU A 1 72 ? 4.737 -2.144 -3.606 1.00 93.62 72 LEU A O 1
ATOM 558 N N . TYR A 1 73 ? 6.890 -2.794 -3.556 1.00 92.44 73 TYR A N 1
ATOM 559 C CA . TYR A 1 73 ? 6.764 -3.577 -2.326 1.00 92.44 73 TYR A CA 1
ATOM 560 C C . TYR A 1 73 ? 6.400 -2.712 -1.106 1.00 92.44 73 TYR A C 1
ATOM 562 O O . TYR A 1 73 ? 5.509 -3.065 -0.333 1.00 92.44 73 TYR A O 1
ATOM 570 N N . GLU A 1 74 ? 7.064 -1.570 -0.925 1.00 94.19 74 GLU A N 1
ATOM 571 C CA . GLU A 1 74 ? 6.793 -0.660 0.192 1.00 94.19 74 GLU A CA 1
ATOM 572 C C . GLU A 1 74 ? 5.401 -0.007 0.060 1.00 94.19 74 GLU A C 1
ATOM 574 O O . GLU A 1 74 ? 4.690 0.122 1.060 1.00 94.19 74 GLU A O 1
ATOM 579 N N . MET A 1 75 ? 4.939 0.305 -1.158 1.00 96.75 75 MET A N 1
ATOM 580 C CA . MET A 1 75 ? 3.569 0.782 -1.396 1.00 96.75 75 MET A CA 1
ATOM 581 C C . MET A 1 75 ? 2.516 -0.250 -0.976 1.00 96.75 75 MET A C 1
ATOM 583 O O . MET A 1 75 ? 1.621 0.073 -0.193 1.00 96.75 75 MET A O 1
ATOM 587 N N . VAL A 1 76 ? 2.626 -1.501 -1.442 1.00 95.50 76 VAL A N 1
ATOM 588 C CA . VAL A 1 76 ? 1.629 -2.531 -1.107 1.00 95.50 76 VAL A CA 1
ATOM 589 C C . VAL A 1 76 ? 1.630 -2.882 0.378 1.00 95.50 76 VAL A C 1
ATOM 591 O O . VAL A 1 76 ? 0.568 -3.093 0.964 1.00 95.50 76 VAL A O 1
ATOM 594 N N . ALA A 1 77 ? 2.801 -2.883 1.019 1.00 95.12 77 ALA A N 1
ATOM 595 C CA . ALA A 1 77 ? 2.909 -3.124 2.451 1.00 95.12 77 ALA A CA 1
ATOM 596 C C . ALA A 1 77 ? 2.152 -2.058 3.258 1.00 95.12 77 ALA A C 1
ATOM 598 O O . ALA A 1 77 ? 1.373 -2.411 4.142 1.00 95.12 77 ALA A O 1
ATOM 599 N N . ASN A 1 78 ? 2.317 -0.774 2.921 1.00 97.75 78 ASN A N 1
ATOM 600 C CA . ASN A 1 78 ? 1.602 0.324 3.580 1.00 97.75 78 ASN A CA 1
ATOM 601 C C . ASN A 1 78 ? 0.078 0.216 3.403 1.00 97.75 78 ASN A C 1
ATOM 603 O O . ASN A 1 78 ? -0.675 0.429 4.359 1.00 97.75 78 ASN A O 1
ATOM 607 N N . VAL A 1 79 ? -0.389 -0.177 2.213 1.00 97.88 79 VAL A N 1
ATOM 608 C CA . VAL A 1 79 ? -1.821 -0.381 1.937 1.00 97.88 79 VAL A CA 1
ATOM 609 C C . VAL A 1 79 ? -2.382 -1.535 2.774 1.00 97.88 79 VAL A C 1
ATOM 611 O O . VAL A 1 79 ? -3.358 -1.353 3.503 1.00 97.88 79 VAL A O 1
ATOM 614 N N . ILE A 1 80 ? -1.746 -2.710 2.732 1.00 96.62 80 ILE A N 1
ATOM 615 C CA . ILE A 1 80 ? -2.208 -3.900 3.465 1.00 96.62 80 ILE A CA 1
ATOM 616 C C . ILE A 1 80 ? -2.177 -3.658 4.978 1.00 96.62 80 ILE A C 1
ATOM 618 O O . ILE A 1 80 ? -3.142 -3.979 5.671 1.00 96.62 80 ILE A O 1
ATOM 622 N N . MET A 1 81 ? -1.108 -3.051 5.500 1.00 97.44 81 MET A N 1
ATOM 623 C CA . MET A 1 81 ? -1.013 -2.712 6.921 1.00 97.44 81 MET A CA 1
ATOM 624 C C . MET A 1 81 ? -2.108 -1.739 7.359 1.00 97.44 81 MET A C 1
ATOM 626 O O . MET A 1 81 ? -2.669 -1.910 8.442 1.00 97.44 81 MET A O 1
ATOM 630 N N . SER A 1 82 ? -2.464 -0.768 6.515 1.00 98.12 82 SER A N 1
ATOM 631 C CA . SER A 1 82 ? -3.565 0.155 6.806 1.00 98.12 82 SER A CA 1
ATOM 632 C C . SER A 1 82 ? -4.897 -0.585 6.940 1.00 98.12 82 SER A C 1
ATOM 634 O O . SER A 1 82 ? -5.629 -0.351 7.901 1.00 98.12 82 SER A O 1
ATOM 636 N N . TYR A 1 83 ? -5.192 -1.531 6.041 1.00 97.81 83 TYR A N 1
ATOM 637 C CA . TYR A 1 83 ? -6.397 -2.358 6.152 1.00 97.81 83 TYR A CA 1
ATOM 638 C C . TYR A 1 83 ? -6.385 -3.255 7.393 1.00 97.81 83 TYR A C 1
ATOM 640 O O . TYR A 1 83 ? -7.385 -3.324 8.106 1.00 97.81 83 TYR A O 1
ATOM 648 N N . LEU A 1 84 ? -5.262 -3.908 7.700 1.00 96.94 84 LEU A N 1
ATOM 649 C CA . LEU A 1 84 ? -5.127 -4.747 8.895 1.00 96.94 84 LEU A CA 1
ATOM 650 C C . LEU A 1 84 ? -5.374 -3.953 10.182 1.00 96.94 84 LEU A C 1
ATOM 652 O O . LEU A 1 84 ? -6.130 -4.383 11.055 1.00 96.94 84 LEU A O 1
ATOM 656 N N . LEU A 1 85 ? -4.771 -2.769 10.289 1.00 97.31 85 LEU A N 1
ATOM 657 C CA . LEU A 1 85 ? -4.953 -1.902 11.447 1.00 97.31 85 LEU A CA 1
ATOM 658 C C . LEU A 1 85 ? -6.394 -1.386 11.542 1.00 97.31 85 LEU A C 1
ATOM 660 O O . LEU A 1 85 ? -6.930 -1.268 12.640 1.00 97.31 85 LEU A O 1
ATOM 664 N N . MET A 1 86 ? -7.052 -1.159 10.405 1.00 97.12 86 MET A N 1
ATOM 665 C CA . MET A 1 86 ? -8.461 -0.766 10.345 1.00 97.12 86 MET A CA 1
ATOM 666 C C . MET A 1 86 ? -9.395 -1.870 10.842 1.00 97.12 86 MET A C 1
ATOM 668 O O . MET A 1 86 ? -10.354 -1.591 11.564 1.00 97.12 86 MET A O 1
ATOM 672 N N . GLN A 1 87 ? -9.087 -3.131 10.531 1.00 96.94 87 GLN A N 1
ATOM 673 C CA . GLN A 1 87 ? -9.806 -4.283 11.077 1.00 96.94 87 GLN A CA 1
ATOM 674 C C . GLN A 1 87 ? -9.619 -4.404 12.595 1.00 96.94 87 GLN A C 1
ATOM 676 O O . GLN A 1 87 ? -10.573 -4.713 13.309 1.00 96.94 87 GLN A O 1
ATOM 681 N N . ASN A 1 88 ? -8.420 -4.115 13.107 1.00 96.00 88 ASN A N 1
ATOM 682 C CA . ASN A 1 88 ? -8.168 -4.089 14.549 1.00 96.00 88 ASN A CA 1
ATOM 683 C C . ASN A 1 88 ? -8.914 -2.937 15.238 1.00 96.00 88 ASN A C 1
ATOM 685 O O . ASN A 1 88 ? -9.572 -3.162 16.250 1.00 96.00 88 ASN A O 1
ATOM 689 N N . ALA A 1 89 ? -8.888 -1.733 14.662 1.00 96.81 89 ALA A N 1
ATOM 690 C CA . ALA A 1 89 ? -9.610 -0.574 15.187 1.00 96.81 89 ALA A CA 1
ATOM 691 C C . ALA A 1 89 ? -11.130 -0.748 15.144 1.00 96.81 89 ALA A C 1
ATOM 693 O O . ALA A 1 89 ? -11.809 -0.314 16.063 1.00 96.81 89 ALA A O 1
ATOM 694 N N . THR A 1 90 ? -11.666 -1.441 14.136 1.00 95.06 90 THR A N 1
ATOM 695 C CA . THR A 1 90 ? -13.100 -1.776 14.073 1.00 95.06 90 THR A CA 1
ATOM 696 C C . THR A 1 90 ? -13.527 -2.688 15.231 1.00 95.06 90 THR A C 1
ATOM 698 O O . THR A 1 90 ? -14.668 -2.621 15.676 1.00 95.06 90 THR A O 1
ATOM 701 N N . LYS A 1 91 ? -12.626 -3.543 15.733 1.00 95.56 91 LYS A N 1
ATOM 702 C CA . LYS A 1 91 ? -12.910 -4.487 16.829 1.00 95.56 91 LYS A CA 1
ATOM 703 C C . LYS A 1 91 ? -12.611 -3.919 18.218 1.00 95.56 91 LYS A C 1
ATOM 705 O O . LYS A 1 91 ? -13.294 -4.287 19.166 1.00 95.56 91 LYS A O 1
ATOM 710 N N . ALA A 1 92 ? -11.579 -3.086 18.331 1.00 96.06 92 ALA A N 1
ATOM 711 C CA . ALA A 1 92 ? -11.090 -2.505 19.582 1.00 96.06 92 ALA A CA 1
ATOM 712 C C . ALA A 1 92 ? -10.649 -1.044 19.349 1.00 96.06 92 ALA A C 1
ATOM 714 O O . ALA A 1 92 ? -9.445 -0.745 19.295 1.00 96.06 92 ALA A O 1
ATOM 715 N N . PRO A 1 93 ? -11.602 -0.122 19.122 1.00 94.25 93 PRO A N 1
ATOM 716 C CA . PRO A 1 93 ? -11.300 1.267 18.778 1.00 94.25 93 PRO A CA 1
ATOM 717 C C . PRO A 1 93 ? -10.504 1.989 19.872 1.00 94.25 93 PRO A C 1
ATOM 719 O O . PRO A 1 93 ? -9.633 2.798 19.561 1.00 94.25 93 PRO A O 1
ATOM 722 N N . GLU A 1 94 ? -10.720 1.654 21.142 1.00 96.06 94 GLU A N 1
ATOM 723 C CA . GLU A 1 94 ? -10.004 2.207 22.294 1.00 96.06 94 GLU A CA 1
ATOM 724 C C . GLU A 1 94 ? -8.501 1.899 22.293 1.00 96.06 94 GLU A C 1
ATOM 726 O O . GLU A 1 94 ? -7.724 2.641 22.892 1.00 96.06 94 GLU A O 1
ATOM 731 N N . LEU A 1 95 ? -8.084 0.832 21.602 1.00 95.38 95 LEU A N 1
ATOM 732 C CA . LEU A 1 95 ? -6.681 0.436 21.488 1.00 95.38 95 LEU A CA 1
ATOM 733 C C . LEU A 1 95 ? -6.023 0.949 20.203 1.00 95.38 95 LEU A C 1
ATOM 735 O O . LEU A 1 95 ? -4.823 1.219 20.207 1.00 95.38 95 LEU A O 1
ATOM 739 N N . PHE A 1 96 ? -6.778 1.070 19.104 1.00 96.44 96 PHE A N 1
ATOM 740 C CA . PHE A 1 96 ? -6.183 1.243 17.773 1.00 96.44 96 PHE A CA 1
ATOM 741 C C . PHE A 1 96 ? -6.686 2.445 16.968 1.00 96.44 96 PHE A C 1
ATOM 743 O O . PHE A 1 96 ? -6.046 2.773 15.972 1.00 96.44 96 PHE A O 1
ATOM 750 N N . ALA A 1 97 ? -7.770 3.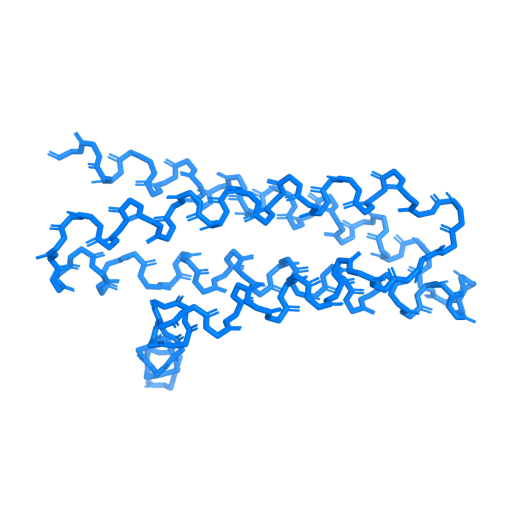133 17.348 1.00 96.12 97 ALA A N 1
ATOM 751 C CA . ALA A 1 97 ? -8.344 4.202 16.516 1.00 96.12 97 ALA A CA 1
ATOM 752 C C . ALA A 1 97 ? -7.363 5.364 16.274 1.00 96.12 97 ALA A C 1
ATOM 754 O O . ALA A 1 97 ? -7.205 5.824 15.141 1.00 96.12 97 ALA A O 1
ATOM 755 N N . GLN A 1 98 ? -6.655 5.803 17.321 1.00 96.12 98 GLN A N 1
ATOM 756 C CA . GLN A 1 98 ? -5.650 6.861 17.193 1.00 96.12 98 GLN A CA 1
ATOM 757 C C . GLN A 1 98 ? -4.471 6.402 16.327 1.00 96.12 98 GLN A C 1
ATOM 759 O O . GLN A 1 98 ? -4.101 7.082 15.371 1.00 96.12 98 GLN A O 1
ATOM 764 N N . SER A 1 99 ? -3.928 5.215 16.615 1.00 96.38 99 SER A N 1
ATOM 765 C CA . SER A 1 99 ? -2.821 4.639 15.848 1.00 96.38 99 SER A CA 1
ATOM 766 C C . SER A 1 99 ? -3.182 4.432 14.381 1.00 96.38 99 SER A C 1
ATOM 768 O O . SER A 1 99 ? -2.343 4.671 13.522 1.00 96.38 99 SER A O 1
ATOM 770 N N . LEU A 1 100 ? -4.422 4.039 14.075 1.00 97.69 100 LEU A N 1
ATOM 771 C CA . LEU A 1 100 ? -4.918 3.925 12.707 1.00 97.69 100 LEU A CA 1
ATOM 772 C C . LEU A 1 100 ? -4.873 5.272 11.988 1.00 97.69 100 LEU A C 1
ATOM 774 O O . LEU A 1 100 ? -4.345 5.355 10.883 1.00 97.69 100 LEU A O 1
ATOM 778 N N . SER A 1 101 ? -5.416 6.318 12.609 1.00 96.38 101 SER A N 1
ATOM 779 C CA . SER A 1 101 ? -5.450 7.660 12.022 1.00 96.38 101 SER A CA 1
ATOM 780 C C . SER A 1 101 ? -4.045 8.175 11.702 1.00 96.38 101 SER A C 1
ATOM 782 O O . SER A 1 101 ? -3.794 8.663 10.597 1.00 96.38 101 SER A O 1
ATOM 784 N N . ASP A 1 102 ? -3.108 8.015 12.638 1.00 97.75 102 ASP A N 1
ATOM 785 C CA . ASP A 1 102 ? -1.727 8.464 12.457 1.00 97.75 102 ASP A CA 1
ATOM 786 C C . ASP A 1 102 ? -0.969 7.599 11.446 1.00 97.75 102 ASP A C 1
ATOM 788 O O . ASP A 1 102 ? -0.251 8.128 10.596 1.00 97.75 102 ASP A O 1
ATOM 792 N N . TYR A 1 103 ? -1.180 6.281 11.473 1.00 98.25 103 TYR A N 1
ATOM 793 C CA . TYR A 1 103 ? -0.554 5.372 10.521 1.00 98.25 103 TYR A CA 1
ATOM 794 C C . TYR A 1 103 ? -1.044 5.610 9.092 1.00 98.25 103 TYR A C 1
ATOM 796 O O . TYR A 1 103 ? -0.222 5.648 8.187 1.00 98.25 103 TYR A O 1
ATOM 804 N N . VAL A 1 104 ? -2.343 5.842 8.867 1.00 98.25 104 VAL A N 1
ATOM 805 C CA . VAL A 1 104 ? -2.870 6.133 7.520 1.00 98.25 104 VAL A CA 1
ATOM 806 C C . VAL A 1 104 ? -2.255 7.414 6.951 1.00 98.25 104 VAL A C 1
ATOM 808 O O . VAL A 1 104 ? -1.910 7.444 5.775 1.00 98.25 104 VAL A O 1
ATOM 811 N N . ARG A 1 105 ? -2.043 8.452 7.772 1.00 98.19 105 ARG A N 1
ATOM 812 C CA . ARG A 1 105 ? -1.355 9.683 7.334 1.00 98.19 105 ARG A CA 1
ATOM 813 C C . ARG A 1 105 ? 0.096 9.418 6.930 1.00 98.19 105 ARG A C 1
ATOM 815 O O . ARG A 1 105 ? 0.559 9.947 5.923 1.00 98.19 105 ARG A O 1
ATOM 822 N N . LEU A 1 106 ? 0.810 8.607 7.712 1.00 98.06 106 LEU A N 1
ATOM 823 C CA . LEU A 1 106 ? 2.176 8.197 7.386 1.00 98.06 106 LEU A CA 1
ATOM 824 C C . LEU A 1 106 ? 2.210 7.364 6.097 1.00 98.06 106 LEU A C 1
ATOM 826 O O . LEU A 1 106 ? 3.019 7.632 5.213 1.00 98.06 106 LEU A O 1
ATOM 830 N N . ALA A 1 107 ? 1.311 6.387 5.983 1.00 98.31 107 ALA A N 1
ATOM 831 C CA . ALA A 1 107 ? 1.190 5.507 4.830 1.00 98.31 107 ALA A CA 1
ATOM 832 C C . ALA A 1 107 ? 0.917 6.299 3.547 1.00 98.31 107 ALA A C 1
ATOM 834 O O . ALA A 1 107 ? 1.552 6.035 2.532 1.00 98.31 107 ALA A O 1
ATOM 835 N N . GLU A 1 108 ? 0.046 7.310 3.588 1.00 98.19 108 GLU A N 1
ATOM 836 C CA . GLU A 1 108 ? -0.202 8.185 2.438 1.00 98.19 108 GLU A CA 1
ATOM 837 C C . GLU A 1 108 ? 1.048 8.942 2.001 1.00 98.19 108 GLU A C 1
ATOM 839 O O . GLU A 1 108 ? 1.328 9.006 0.804 1.00 98.19 108 GLU A O 1
ATOM 844 N N . ALA A 1 109 ? 1.809 9.493 2.950 1.00 98.25 109 ALA A N 1
ATOM 845 C CA . ALA A 1 109 ? 3.045 10.202 2.642 1.00 98.25 109 ALA A CA 1
ATOM 846 C C . ALA A 1 109 ? 4.089 9.267 2.006 1.00 98.25 109 ALA A C 1
ATOM 848 O O . ALA A 1 109 ? 4.721 9.631 1.014 1.00 98.25 109 ALA A O 1
ATOM 849 N N . GLU A 1 110 ? 4.239 8.047 2.529 1.00 98.12 110 GLU A N 1
ATOM 850 C CA . GLU A 1 110 ? 5.158 7.047 1.975 1.00 98.12 110 GLU A CA 1
ATOM 851 C C . GLU A 1 110 ? 4.711 6.550 0.593 1.00 98.12 110 GLU A C 1
ATOM 853 O O . GLU A 1 110 ? 5.522 6.486 -0.334 1.00 98.12 110 GLU A O 1
ATOM 858 N N . VAL A 1 111 ? 3.418 6.264 0.410 1.00 98.19 111 VAL A N 1
ATOM 859 C CA . VAL A 1 111 ? 2.862 5.869 -0.892 1.00 98.19 111 VAL A CA 1
ATOM 860 C C . VAL A 1 111 ? 3.039 6.986 -1.914 1.00 98.19 111 VAL A C 1
ATOM 862 O O . VAL A 1 111 ? 3.432 6.702 -3.042 1.00 98.19 111 VAL A O 1
ATOM 865 N N . GLU A 1 112 ? 2.813 8.247 -1.542 1.00 98.12 112 GLU A N 1
ATOM 866 C CA . GLU A 1 112 ? 3.016 9.375 -2.453 1.00 98.12 112 GLU A CA 1
ATOM 867 C C . GLU A 1 112 ? 4.488 9.552 -2.832 1.00 98.12 112 GLU A C 1
ATOM 869 O O . GLU A 1 112 ? 4.804 9.744 -4.006 1.00 98.12 112 GLU A O 1
ATOM 874 N N . LYS A 1 113 ? 5.401 9.419 -1.864 1.00 97.94 113 LYS A N 1
ATOM 875 C CA . LYS A 1 113 ? 6.848 9.460 -2.109 1.00 97.94 113 LYS A CA 1
ATOM 876 C C . LYS A 1 113 ? 7.261 8.420 -3.152 1.00 97.94 113 LYS A C 1
ATOM 878 O O . LYS A 1 113 ? 7.993 8.741 -4.087 1.00 97.94 113 LYS A O 1
ATOM 883 N N . HIS A 1 114 ? 6.791 7.183 -3.004 1.00 97.56 114 HIS A N 1
ATOM 884 C CA . HIS A 1 114 ? 7.087 6.105 -3.947 1.00 97.56 114 HIS A CA 1
ATOM 885 C C . HIS A 1 114 ? 6.413 6.300 -5.302 1.00 97.56 114 HIS A C 1
ATOM 887 O O . HIS A 1 114 ? 7.067 6.123 -6.326 1.00 97.56 114 HIS A O 1
ATOM 893 N N . ASN A 1 115 ? 5.146 6.712 -5.315 1.00 97.12 115 ASN A N 1
ATOM 894 C CA . ASN A 1 115 ? 4.393 7.007 -6.529 1.00 97.12 115 ASN A CA 1
ATOM 895 C C . ASN A 1 115 ? 5.079 8.092 -7.372 1.00 97.12 115 ASN A C 1
ATOM 897 O O . ASN A 1 115 ? 5.282 7.912 -8.572 1.00 97.12 115 ASN A O 1
ATOM 901 N N . SER A 1 116 ? 5.479 9.194 -6.733 1.00 96.94 116 SER A N 1
ATOM 902 C CA . SER A 1 116 ? 6.190 10.297 -7.384 1.00 96.94 116 SER A CA 1
ATOM 903 C C . SER A 1 116 ? 7.525 9.834 -7.968 1.00 96.94 116 SER A C 1
ATOM 905 O O . SER A 1 116 ? 7.817 10.113 -9.128 1.00 96.94 116 SER A O 1
ATOM 907 N N . TRP A 1 117 ? 8.307 9.070 -7.196 1.00 96.69 117 TRP A N 1
ATOM 908 C CA . TRP A 1 117 ? 9.585 8.530 -7.660 1.00 96.69 117 TRP A CA 1
ATOM 909 C C . TRP A 1 117 ? 9.412 7.597 -8.866 1.00 96.69 117 TRP A C 1
ATOM 911 O O . TRP A 1 117 ? 10.054 7.800 -9.892 1.00 96.69 117 TRP A O 1
ATOM 921 N N . LEU A 1 118 ? 8.487 6.633 -8.779 1.00 94.56 118 LEU A N 1
ATOM 922 C CA . LEU A 1 118 ? 8.196 5.685 -9.860 1.00 94.56 118 LEU A CA 1
ATOM 923 C C . LEU A 1 118 ? 7.721 6.400 -11.124 1.00 94.56 118 LEU A C 1
ATOM 925 O O . LEU A 1 118 ? 8.189 6.087 -12.214 1.00 94.56 118 LEU A O 1
ATOM 929 N N . SER A 1 119 ? 6.834 7.385 -10.976 1.00 92.94 119 SER A N 1
ATOM 930 C CA . SER A 1 119 ? 6.322 8.168 -12.102 1.00 92.94 119 SER A CA 1
ATOM 931 C C . SER A 1 119 ? 7.441 8.910 -12.833 1.00 92.94 119 SER A C 1
ATOM 933 O O . SER A 1 119 ? 7.464 8.910 -14.059 1.00 92.94 119 SER A O 1
ATOM 935 N N . SER A 1 120 ? 8.390 9.509 -12.105 1.00 92.94 120 SER A N 1
ATOM 936 C CA . SER A 1 120 ? 9.549 10.169 -12.717 1.00 92.94 120 SER A CA 1
ATOM 937 C C . SER A 1 120 ? 10.508 9.182 -13.383 1.00 92.94 120 SER A C 1
ATOM 939 O O . SER A 1 120 ? 11.007 9.466 -14.465 1.00 92.94 120 SER A O 1
ATOM 941 N N . THR A 1 121 ? 10.759 8.026 -12.767 1.00 91.06 121 THR A N 1
ATOM 942 C CA . THR A 1 121 ? 11.675 7.011 -13.3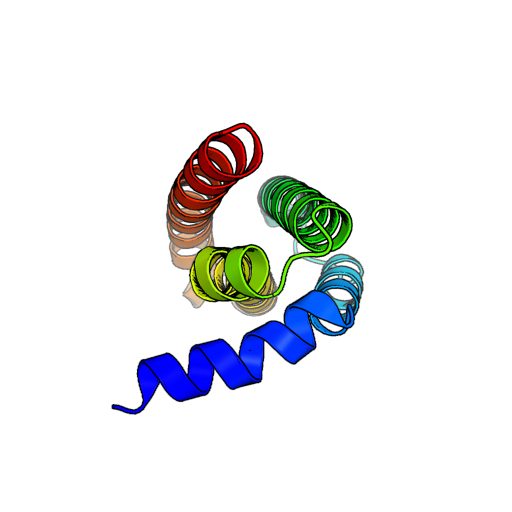08 1.00 91.06 121 THR A CA 1
ATOM 943 C C . THR A 1 121 ? 11.115 6.313 -14.547 1.00 91.06 121 THR A C 1
ATOM 945 O O . THR A 1 121 ? 11.876 6.017 -15.455 1.00 91.06 121 THR A O 1
ATOM 948 N N . LEU A 1 122 ? 9.803 6.073 -14.619 1.00 85.31 122 LEU A N 1
ATOM 949 C CA . LEU A 1 122 ? 9.154 5.425 -15.770 1.00 85.31 122 LEU A CA 1
ATOM 950 C C . LEU A 1 122 ? 8.996 6.346 -16.991 1.00 85.31 122 LEU A C 1
ATOM 952 O O . LEU A 1 122 ? 8.732 5.858 -18.085 1.00 85.31 122 LEU A O 1
ATOM 956 N N . GLN A 1 123 ? 9.111 7.663 -16.805 1.00 76.56 123 GLN A N 1
ATOM 957 C CA . GLN A 1 123 ? 9.031 8.660 -17.879 1.00 76.56 123 GLN A CA 1
ATOM 958 C C . GLN A 1 123 ? 10.402 9.072 -18.440 1.00 76.56 123 GLN A C 1
ATOM 960 O O . GLN A 1 123 ? 10.439 9.811 -19.426 1.00 76.56 123 GLN A O 1
ATOM 965 N N . ALA A 1 124 ? 11.496 8.656 -17.796 1.00 59.56 124 ALA A N 1
ATOM 966 C CA . ALA A 1 124 ? 12.873 8.951 -18.195 1.00 59.56 124 ALA A CA 1
ATOM 967 C C . ALA A 1 124 ? 13.397 7.918 -19.200 1.00 59.56 124 ALA A C 1
ATOM 969 O O . ALA A 1 124 ? 14.116 8.345 -20.132 1.00 59.56 124 ALA A O 1
#

Secondary structure (DSSP, 8-state):
-HHHHHHHHHHHHHHTSHHHHHHHHHHTS---GGGHHHHHHHHHHHHHHHHHHHHHHHTT-HHHHHHHHHHHHHHHHHHHHHHHHHHHHHH-HHHHHHHHHHHHHHHHHHHHHHHHHHHHHHT-

Foldseek 3Di:
DVVLVVLVVVLVCLLVCVLVVVLVVLLPDDFDPVCVVLSVLLVVLSVLLVVLSVLLVVVVDPVSSSVLSVLSSLSSVLSNVLSVLRVVCRVPVVVRVVVSVVSSVVSSVSSVVSSVVSVVVSVD

Radius of gyration: 15.02 Å; chains: 1; bounding box: 41×23×43 Å

pLDDT: mean 91.05, std 10.36, range [52.47, 98.38]

Sequence (124 aa):
GTTQLQTVAAIRYVTNGFYAQVIEDYEKLPVAPEFEGLKARVKAMAEKFNACTAAVKEADSQEMLDLCARHLYEMVANVIMSYLLMQNATKAPELFAQSLSDYVRLAEAEVEKHNSWLSSTLQA